Protein AF-A0A0F9C627-F1 (afdb_monomer)

Solvent-accessible surface area (backbone atoms only — not comparable to full-atom values): 7619 Å² total; per-residue (Å²): 131,85,82,84,69,52,73,69,55,51,51,52,49,51,52,51,50,52,53,50,51,53,54,51,52,51,51,51,54,53,49,51,55,50,50,58,50,50,52,50,54,51,25,64,74,69,69,52,74,71,73,76,76,75,86,69,92,70,78,89,83,79,88,72,86,67,79,75,75,77,73,69,85,50,94,61,56,69,68,58,47,49,51,64,72,43,63,92,55,85,85,73,52,67,75,56,50,52,54,52,40,43,71,73,65,49,64,79,90,57,94,61,50,70,72,73,72,108

Mean predicted aligned error: 18.26 Å

Sequence (118 aa):
MPRTRTISQLQKELAARQAQVRKLQSRRASLAKRLDALERQIAVVTGTGRAVKATKKKKAGRRTTAKKVKRAKNKQSLANVLAQVLKGKKGVKIPEAVKLVLGAGYTSTSKQFQAIVN

Radius of gyration: 28.75 Å; Cα contacts (8 Å, |Δi|>4): 38; chains: 1; bounding box: 45×31×88 Å

pLDDT: mean 78.19, std 15.73, range [41.28, 98.0]

Structure (mmCIF, N/CA/C/O backbone):
data_AF-A0A0F9C627-F1
#
_entry.id   AF-A0A0F9C627-F1
#
loop_
_atom_site.group_PDB
_atom_site.id
_atom_site.type_symbol
_atom_site.label_atom_id
_atom_site.label_alt_id
_atom_site.label_comp_id
_atom_site.label_asym_id
_atom_site.label_entity_id
_atom_site.label_seq_id
_atom_site.pdbx_PDB_ins_code
_atom_site.Cartn_x
_atom_site.Cartn_y
_atom_site.Cartn_z
_atom_site.occupancy
_atom_site.B_iso_or_equiv
_atom_site.auth_seq_id
_atom_site.auth_comp_id
_atom_site.auth_asym_id
_atom_site.auth_atom_id
_atom_site.pdbx_PDB_model_num
ATOM 1 N N . MET A 1 1 ? -8.654 -11.941 47.290 1.00 41.28 1 MET A N 1
ATOM 2 C CA . MET A 1 1 ? -10.025 -11.386 47.280 1.00 41.28 1 MET A CA 1
ATOM 3 C C . MET A 1 1 ? -10.305 -10.763 45.917 1.00 41.28 1 MET A C 1
ATOM 5 O O . MET A 1 1 ? -9.586 -9.833 45.552 1.00 41.28 1 MET A O 1
ATOM 9 N N . PRO A 1 2 ? -11.259 -11.279 45.121 1.00 59.31 2 PRO A N 1
ATOM 10 C CA . PRO A 1 2 ? -11.632 -10.647 43.859 1.00 59.31 2 PRO A CA 1
ATOM 11 C C . PRO A 1 2 ? -12.219 -9.259 44.148 1.00 59.31 2 PRO A C 1
ATOM 13 O O . PRO A 1 2 ? -13.087 -9.108 45.001 1.00 59.31 2 PRO A O 1
ATOM 16 N N . ARG A 1 3 ? -11.712 -8.223 43.469 1.00 68.19 3 ARG A N 1
ATOM 17 C CA . ARG A 1 3 ? -12.242 -6.858 43.591 1.00 68.19 3 ARG A CA 1
ATOM 18 C C . ARG A 1 3 ? -13.597 -6.806 42.884 1.00 68.19 3 ARG A C 1
ATOM 20 O O . ARG A 1 3 ? -13.640 -6.673 41.663 1.00 68.19 3 ARG A O 1
ATOM 27 N N . THR A 1 4 ? -14.689 -6.914 43.632 1.00 71.56 4 THR A N 1
ATOM 28 C CA . THR A 1 4 ? -16.046 -6.652 43.139 1.00 71.56 4 THR A CA 1
ATOM 29 C C . THR A 1 4 ? -16.165 -5.175 42.782 1.00 71.56 4 THR A C 1
ATOM 31 O O . THR A 1 4 ? -16.322 -4.314 43.644 1.00 71.56 4 THR A O 1
ATOM 34 N N . ARG A 1 5 ? -16.010 -4.872 41.491 1.00 77.81 5 ARG A N 1
ATOM 35 C CA . ARG A 1 5 ? -16.212 -3.530 40.943 1.00 77.81 5 ARG A CA 1
ATOM 36 C C . ARG A 1 5 ? -17.704 -3.263 40.828 1.00 77.81 5 ARG A C 1
ATOM 38 O O . ARG A 1 5 ? -18.456 -4.129 40.386 1.00 77.81 5 ARG A O 1
ATOM 45 N N . THR A 1 6 ? -18.129 -2.060 41.192 1.00 87.94 6 THR A N 1
ATOM 46 C CA . THR A 1 6 ? -19.519 -1.645 40.980 1.00 87.94 6 THR A CA 1
ATOM 47 C C . THR A 1 6 ? -19.806 -1.503 39.482 1.00 87.94 6 THR A C 1
ATOM 49 O O . THR A 1 6 ? -18.899 -1.273 38.677 1.00 87.94 6 THR A O 1
ATOM 52 N N . ILE A 1 7 ? -21.079 -1.593 39.088 1.00 87.25 7 ILE A N 1
ATOM 53 C CA . ILE A 1 7 ? -21.504 -1.443 37.684 1.00 87.25 7 ILE A CA 1
ATOM 54 C C . ILE A 1 7 ? -20.990 -0.118 37.090 1.00 87.25 7 ILE A C 1
ATOM 56 O O . ILE A 1 7 ? -20.483 -0.091 35.969 1.00 87.25 7 ILE A O 1
ATOM 60 N N . SER A 1 8 ? -21.022 0.970 37.865 1.00 86.69 8 SER A N 1
ATOM 61 C CA . SER A 1 8 ? -20.518 2.281 37.439 1.00 86.69 8 SER A CA 1
ATOM 62 C C . SER A 1 8 ? -18.997 2.309 37.233 1.00 86.69 8 SER A C 1
ATOM 64 O O . SER A 1 8 ? -18.506 2.973 36.318 1.00 86.69 8 SER A O 1
ATOM 66 N N . GLN A 1 9 ? -18.229 1.564 38.035 1.00 89.19 9 GLN A N 1
ATOM 67 C CA . GLN A 1 9 ? -16.782 1.416 37.848 1.00 89.19 9 GLN A CA 1
ATOM 68 C C . GLN A 1 9 ? -16.458 0.601 36.590 1.00 89.19 9 GLN A C 1
ATOM 70 O O . GLN A 1 9 ? -15.564 0.985 35.835 1.00 89.19 9 GLN A O 1
ATOM 75 N N . LEU A 1 10 ? -17.213 -0.470 36.323 1.00 91.75 10 LEU A N 1
ATOM 76 C CA . LEU A 1 10 ? -17.064 -1.271 35.104 1.00 91.75 10 LEU A CA 1
ATOM 77 C C . LEU A 1 10 ? -17.381 -0.456 33.845 1.00 91.75 10 LEU A C 1
ATOM 79 O O . LEU A 1 10 ? -16.638 -0.522 32.868 1.00 91.75 10 LEU A O 1
ATOM 83 N N . GLN A 1 11 ? -18.431 0.369 33.877 1.00 92.81 11 GLN A N 1
ATOM 84 C CA . GLN A 1 11 ? -18.771 1.269 32.770 1.00 92.81 11 GLN A CA 1
ATOM 85 C C . GLN A 1 11 ? -17.663 2.294 32.495 1.00 92.81 11 GLN A C 1
ATOM 87 O O . GLN A 1 11 ? -17.282 2.495 31.339 1.00 92.81 11 GLN A O 1
ATOM 92 N N . LYS A 1 12 ? -17.094 2.907 33.544 1.00 93.69 12 LYS A N 1
ATOM 93 C CA . LYS A 1 12 ? -15.965 3.845 33.407 1.00 93.69 12 LYS A CA 1
ATOM 94 C C . LYS A 1 12 ? -14.731 3.175 32.807 1.00 93.69 12 LYS A C 1
ATOM 96 O O . LYS A 1 12 ? -14.094 3.735 31.916 1.00 93.69 12 LYS A O 1
ATOM 101 N N . GLU A 1 13 ? -14.399 1.972 33.259 1.00 93.44 13 GLU A N 1
ATOM 102 C CA . GLU A 1 13 ? -13.258 1.226 32.729 1.00 93.44 13 GLU A CA 1
ATOM 103 C C . GLU A 1 13 ? -13.476 0.795 31.276 1.00 93.44 13 GLU A C 1
ATOM 105 O O . GLU A 1 13 ? -12.559 0.887 30.458 1.00 93.44 13 GLU A O 1
ATOM 110 N N . LEU A 1 14 ? -14.692 0.375 30.927 1.00 95.38 14 LEU A N 1
ATOM 111 C CA . LEU A 1 14 ? -15.055 0.034 29.557 1.00 95.38 14 LEU A CA 1
ATOM 112 C C . LEU A 1 14 ? -14.918 1.251 28.634 1.00 95.38 14 LEU A C 1
ATOM 114 O O . LEU A 1 14 ? -14.297 1.143 27.575 1.00 95.38 14 LEU A O 1
ATOM 118 N N . ALA A 1 15 ? -15.393 2.423 29.062 1.00 95.94 15 ALA A N 1
ATOM 119 C CA . ALA A 1 15 ? -15.210 3.673 28.327 1.00 95.94 15 ALA A CA 1
ATOM 120 C C . ALA A 1 15 ? -13.720 4.031 28.152 1.00 95.94 15 ALA A C 1
ATOM 122 O O . ALA A 1 15 ? -13.288 4.381 27.049 1.00 95.94 15 ALA A O 1
ATOM 123 N N . ALA A 1 16 ? -12.908 3.876 29.203 1.00 95.62 16 ALA A N 1
ATOM 124 C CA . ALA A 1 16 ? -11.466 4.118 29.145 1.00 95.62 16 ALA A CA 1
ATOM 125 C C . ALA A 1 16 ? -10.759 3.174 28.155 1.00 95.62 16 ALA A C 1
ATOM 127 O O . ALA A 1 16 ? -9.975 3.623 27.313 1.00 95.62 16 ALA A O 1
ATOM 128 N N . ARG A 1 17 ? -11.083 1.873 28.188 1.00 96.44 17 ARG A N 1
ATOM 129 C CA . ARG A 1 17 ? -10.535 0.880 27.248 1.00 96.44 17 ARG A CA 1
ATOM 130 C C . ARG A 1 17 ? -10.949 1.177 25.811 1.00 96.44 17 ARG A C 1
ATOM 132 O O . ARG A 1 17 ? -10.109 1.130 24.915 1.00 96.44 17 ARG A O 1
ATOM 139 N N . GLN A 1 18 ? -12.207 1.544 25.576 1.00 96.88 18 GLN A N 1
ATOM 140 C CA . GLN A 1 18 ? -12.677 1.940 24.246 1.00 96.88 18 GLN A CA 1
ATOM 141 C C . GLN A 1 18 ? -11.928 3.170 23.716 1.00 96.88 18 GLN A C 1
ATOM 143 O O . GLN A 1 18 ? -11.515 3.186 22.553 1.00 96.88 18 GLN A O 1
ATOM 148 N N . ALA A 1 19 ? -11.693 4.181 24.558 1.00 97.31 19 ALA A N 1
ATOM 149 C CA . ALA A 1 19 ? -10.904 5.353 24.185 1.00 97.31 19 ALA A CA 1
ATOM 150 C C . ALA A 1 19 ? -9.452 4.978 23.835 1.00 97.31 19 ALA A C 1
ATOM 152 O O . ALA A 1 19 ? -8.913 5.435 22.821 1.00 97.31 19 ALA A O 1
ATOM 153 N N . GLN A 1 20 ? -8.834 4.089 24.618 1.00 97.50 20 GLN A N 1
ATOM 154 C CA . GLN A 1 20 ? -7.487 3.586 24.352 1.00 97.50 20 GLN A CA 1
ATOM 155 C C . GLN A 1 20 ? -7.412 2.813 23.029 1.00 97.50 20 GLN A C 1
ATOM 157 O O . GLN A 1 20 ? -6.499 3.048 22.235 1.00 97.50 20 GLN A O 1
ATOM 162 N N . VAL A 1 21 ? -8.395 1.956 22.741 1.00 97.88 21 VAL A N 1
ATOM 163 C CA . VAL A 1 21 ? -8.488 1.235 21.463 1.00 97.88 21 VAL A CA 1
ATOM 164 C C . VAL A 1 21 ? -8.583 2.215 20.295 1.00 97.88 21 VAL A C 1
ATOM 166 O O . VAL A 1 21 ? -7.826 2.085 19.334 1.00 97.88 21 VAL A O 1
ATOM 169 N N . ARG A 1 22 ? -9.433 3.246 20.387 1.00 97.69 22 ARG A N 1
ATOM 170 C CA . ARG A 1 22 ? -9.545 4.283 19.344 1.00 97.69 22 ARG A CA 1
ATOM 171 C C . ARG A 1 22 ? -8.215 5.009 19.113 1.00 97.69 22 ARG A C 1
ATOM 173 O O . ARG A 1 22 ? -7.821 5.222 17.965 1.00 97.69 22 ARG A O 1
ATOM 180 N N . LYS A 1 23 ? -7.484 5.339 20.184 1.00 98.00 23 LYS A N 1
ATOM 181 C CA . LYS A 1 23 ? -6.147 5.959 20.107 1.00 98.00 23 LYS A CA 1
ATOM 182 C C . LYS A 1 23 ? -5.118 5.038 19.441 1.00 98.00 23 LYS A C 1
ATOM 184 O O . LYS A 1 23 ? -4.306 5.491 18.636 1.00 98.00 23 LYS A O 1
ATOM 189 N N . LEU A 1 24 ? -5.144 3.742 19.743 1.00 98.00 24 LEU A N 1
ATOM 190 C CA . LEU A 1 24 ? -4.255 2.769 19.104 1.00 98.00 24 LEU A CA 1
ATOM 191 C C . LEU A 1 24 ? -4.603 2.568 17.625 1.00 98.00 24 LEU A C 1
ATOM 193 O O . LEU A 1 24 ? -3.705 2.520 16.788 1.00 98.00 24 LEU A O 1
ATOM 197 N N . GLN A 1 25 ? -5.890 2.527 17.278 1.00 97.88 25 GLN A N 1
ATOM 198 C CA . GLN A 1 25 ? -6.351 2.437 15.891 1.00 97.88 25 GLN A CA 1
ATOM 199 C C . GLN A 1 25 ? -5.922 3.655 15.063 1.00 97.88 25 GLN A C 1
ATOM 201 O O . GLN A 1 25 ? -5.455 3.489 13.933 1.00 97.88 25 GLN A O 1
ATOM 206 N N . SER A 1 26 ? -6.015 4.869 15.616 1.00 97.31 26 SER A N 1
ATOM 207 C CA . SER A 1 26 ? -5.561 6.080 14.922 1.00 97.31 26 SER A CA 1
ATOM 208 C C . SER A 1 26 ? -4.043 6.084 14.716 1.00 97.31 26 SER A C 1
ATOM 210 O O . SER A 1 26 ? -3.574 6.401 13.619 1.00 97.31 26 SER A O 1
ATOM 212 N N . ARG A 1 27 ? -3.270 5.638 15.717 1.00 97.56 27 ARG A N 1
ATOM 213 C CA . ARG A 1 27 ? -1.812 5.470 15.605 1.00 97.56 27 ARG A CA 1
ATOM 214 C C . ARG A 1 27 ? -1.429 4.391 14.591 1.00 97.56 27 ARG A C 1
ATOM 216 O O . ARG A 1 27 ? -0.529 4.605 13.787 1.00 97.56 27 ARG A O 1
ATOM 223 N N . ARG A 1 28 ? -2.142 3.263 14.560 1.00 97.94 28 ARG A N 1
ATOM 224 C CA . ARG A 1 28 ? -1.963 2.228 13.530 1.00 97.94 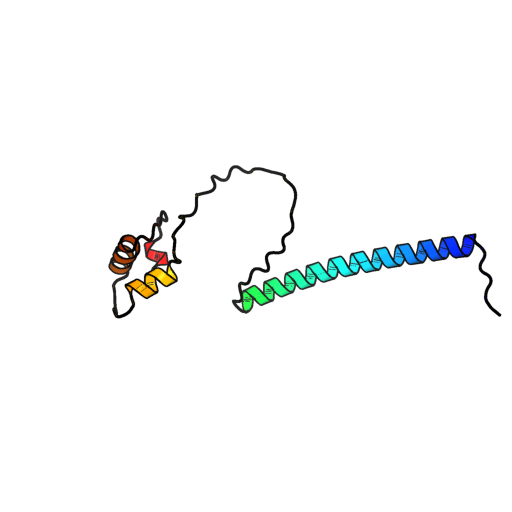28 ARG A CA 1
ATOM 225 C C . ARG A 1 28 ? -2.196 2.804 12.133 1.00 97.94 28 ARG A C 1
ATOM 227 O O . ARG A 1 28 ? -1.396 2.570 11.233 1.00 97.94 28 ARG A O 1
ATOM 234 N N . ALA A 1 29 ? -3.262 3.583 11.950 1.00 97.00 29 ALA A N 1
ATOM 235 C CA . ALA A 1 29 ? -3.583 4.188 10.661 1.00 97.00 29 ALA A CA 1
ATOM 236 C C . ALA A 1 29 ? -2.547 5.233 10.212 1.00 97.00 29 ALA A C 1
ATOM 238 O O . ALA A 1 29 ? -2.271 5.340 9.016 1.00 97.00 29 ALA A O 1
ATOM 239 N N . SER A 1 30 ? -1.971 6.010 11.135 1.00 96.94 30 SER A N 1
ATOM 240 C CA . SER A 1 30 ? -0.913 6.969 10.798 1.00 96.94 30 SER A CA 1
ATOM 241 C C . SER A 1 30 ? 0.401 6.272 10.443 1.00 96.94 30 SER A C 1
ATOM 243 O O . SER A 1 30 ? 1.034 6.660 9.463 1.00 96.94 30 SER A O 1
ATOM 245 N N . LEU A 1 31 ? 0.773 5.212 11.166 1.00 97.88 31 LEU A N 1
ATOM 246 C CA . LEU A 1 31 ? 1.949 4.396 10.856 1.00 97.88 31 LEU A CA 1
ATOM 247 C C . LEU A 1 31 ? 1.821 3.692 9.503 1.00 97.88 31 LEU A C 1
ATOM 249 O O . LEU A 1 31 ? 2.753 3.760 8.712 1.00 97.88 31 LEU A O 1
ATOM 253 N N . ALA A 1 32 ? 0.658 3.116 9.187 1.00 96.38 32 ALA A N 1
ATOM 254 C CA . ALA A 1 32 ? 0.414 2.501 7.881 1.00 96.38 32 ALA A CA 1
ATOM 255 C C . ALA A 1 32 ? 0.634 3.494 6.725 1.00 96.38 32 ALA A C 1
ATOM 257 O O . ALA A 1 32 ? 1.301 3.175 5.752 1.00 96.38 32 ALA A O 1
ATOM 258 N N . LYS A 1 33 ? 0.168 4.745 6.860 1.00 96.19 33 LYS A N 1
ATOM 259 C CA . LYS A 1 33 ? 0.424 5.789 5.849 1.00 96.19 33 LYS A CA 1
ATOM 260 C C . LYS A 1 33 ? 1.909 6.129 5.701 1.00 96.19 33 LYS A C 1
ATOM 262 O O . LYS A 1 33 ? 2.333 6.496 4.610 1.00 96.19 33 LYS A O 1
ATOM 267 N N . ARG A 1 34 ? 2.673 6.083 6.796 1.00 96.25 34 ARG A N 1
ATOM 268 C CA . ARG A 1 34 ? 4.122 6.332 6.771 1.00 96.25 34 ARG A CA 1
ATOM 269 C C . ARG A 1 34 ? 4.858 5.178 6.096 1.00 96.25 34 ARG A C 1
ATOM 271 O O . ARG A 1 34 ? 5.719 5.447 5.269 1.00 96.25 34 ARG A O 1
ATOM 278 N N . LEU A 1 35 ? 4.472 3.935 6.385 1.00 95.75 35 LEU A N 1
ATOM 279 C CA . LEU A 1 35 ? 4.986 2.753 5.690 1.00 95.75 35 LEU A CA 1
ATOM 280 C C . LEU A 1 35 ? 4.693 2.828 4.191 1.00 95.75 35 LEU A C 1
ATOM 282 O O . LEU A 1 35 ? 5.631 2.773 3.408 1.00 95.75 35 LEU A O 1
ATOM 286 N N . ASP A 1 36 ? 3.448 3.115 3.797 1.00 93.19 36 ASP A N 1
ATOM 287 C CA . ASP A 1 36 ? 3.080 3.301 2.384 1.00 93.19 36 ASP A CA 1
ATOM 288 C C . ASP A 1 36 ? 3.947 4.374 1.689 1.00 93.19 36 ASP A C 1
ATOM 290 O O . ASP A 1 36 ? 4.227 4.290 0.493 1.00 93.19 36 ASP A O 1
ATOM 294 N N . ALA A 1 37 ? 4.326 5.438 2.406 1.00 94.38 37 ALA A 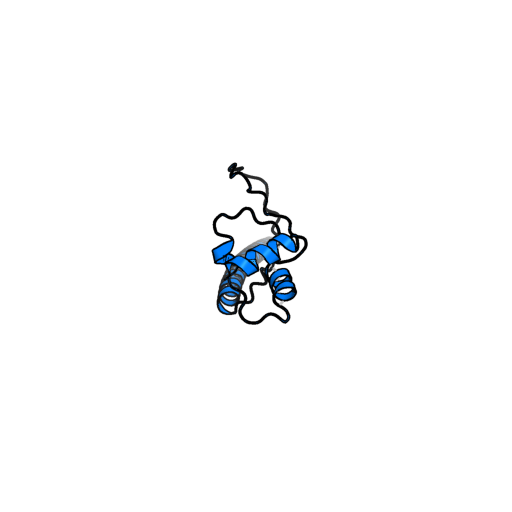N 1
ATOM 295 C CA . ALA A 1 37 ? 5.169 6.501 1.864 1.00 94.38 37 ALA A CA 1
ATOM 296 C C . ALA A 1 37 ? 6.625 6.045 1.686 1.00 94.38 37 ALA A C 1
ATOM 298 O O . ALA A 1 37 ? 7.213 6.311 0.638 1.00 94.38 37 ALA A O 1
ATOM 299 N N . LEU A 1 38 ? 7.178 5.333 2.671 1.00 94.75 38 LEU A N 1
ATOM 300 C CA . LEU A 1 38 ? 8.519 4.751 2.595 1.00 94.75 38 LEU A CA 1
ATOM 301 C C . LEU A 1 38 ? 8.604 3.695 1.490 1.00 94.75 38 LEU A C 1
ATOM 303 O O . LEU A 1 38 ? 9.530 3.727 0.690 1.00 94.75 38 LEU A O 1
ATOM 307 N N . GLU A 1 39 ? 7.603 2.824 1.367 1.00 93.19 39 GLU A N 1
ATOM 308 C CA . GLU A 1 39 ? 7.528 1.830 0.291 1.00 93.19 39 GLU A CA 1
ATOM 309 C C . GLU A 1 39 ? 7.558 2.485 -1.095 1.00 93.19 39 GLU A C 1
ATOM 311 O O . GLU A 1 39 ? 8.229 1.994 -1.999 1.00 93.19 39 GLU A O 1
ATOM 316 N N . ARG A 1 40 ? 6.899 3.639 -1.271 1.00 89.19 40 ARG A N 1
ATOM 317 C CA . ARG A 1 40 ? 6.977 4.403 -2.529 1.00 89.19 40 ARG A CA 1
ATOM 318 C C . ARG A 1 40 ? 8.367 4.969 -2.780 1.00 89.19 40 ARG A C 1
ATOM 320 O O . ARG A 1 40 ? 8.808 4.953 -3.922 1.00 89.19 40 ARG A O 1
ATOM 327 N N . GLN A 1 41 ? 9.041 5.476 -1.750 1.00 91.38 41 GLN A N 1
ATOM 328 C CA . GLN A 1 41 ? 10.416 5.962 -1.883 1.00 91.38 41 GLN A CA 1
ATOM 329 C C . GLN A 1 41 ? 11.359 4.818 -2.270 1.00 91.38 41 GLN A C 1
ATOM 331 O O . GLN A 1 41 ? 12.132 4.960 -3.214 1.00 91.38 41 GLN A O 1
ATOM 336 N N . ILE A 1 42 ? 11.222 3.657 -1.624 1.00 87.38 42 ILE A N 1
ATOM 337 C CA . ILE A 1 42 ? 11.976 2.445 -1.962 1.00 87.38 42 ILE A CA 1
ATOM 338 C C . ILE A 1 42 ? 11.690 2.023 -3.408 1.00 87.38 42 ILE A C 1
ATOM 340 O O . ILE A 1 42 ? 12.623 1.743 -4.156 1.00 87.38 42 ILE A O 1
ATOM 344 N N . ALA A 1 43 ? 10.428 2.028 -3.842 1.00 86.62 43 ALA A N 1
ATOM 345 C CA . ALA A 1 43 ? 10.055 1.673 -5.211 1.00 86.62 43 ALA A CA 1
ATOM 346 C C . ALA A 1 43 ? 10.658 2.624 -6.262 1.00 86.62 43 ALA A C 1
ATOM 348 O O . ALA A 1 43 ? 11.060 2.176 -7.335 1.00 86.62 43 ALA A O 1
ATOM 349 N N . VAL A 1 44 ? 10.750 3.925 -5.955 1.00 88.44 44 VAL A N 1
ATOM 350 C CA . VAL A 1 44 ? 11.406 4.919 -6.822 1.00 88.44 44 VAL A CA 1
ATOM 351 C C . VAL A 1 44 ? 12.900 4.626 -6.949 1.00 88.44 44 VAL A C 1
ATOM 353 O O . VAL A 1 44 ? 13.413 4.607 -8.063 1.00 88.44 44 VAL A O 1
ATOM 356 N N . VAL A 1 45 ? 13.586 4.359 -5.834 1.00 88.50 45 VAL A N 1
ATOM 357 C CA . VAL A 1 45 ? 15.039 4.113 -5.826 1.00 88.50 45 VAL A CA 1
ATOM 358 C C . VAL A 1 45 ? 15.394 2.772 -6.467 1.00 88.50 45 VAL A C 1
ATOM 360 O O . VAL A 1 45 ? 16.354 2.675 -7.219 1.00 88.50 45 VAL A O 1
ATOM 363 N N . THR A 1 46 ? 14.606 1.731 -6.208 1.00 86.31 46 THR A N 1
ATOM 364 C CA . THR A 1 46 ? 14.882 0.373 -6.709 1.00 86.31 46 THR A CA 1
ATOM 365 C C . THR A 1 46 ? 14.441 0.158 -8.158 1.00 86.31 46 THR A C 1
ATOM 367 O O . THR A 1 46 ? 14.623 -0.933 -8.691 1.00 86.31 46 THR A O 1
ATOM 370 N N . GLY A 1 47 ? 13.804 1.147 -8.799 1.00 75.81 47 GLY A N 1
ATOM 371 C CA . GLY A 1 47 ? 13.244 1.000 -10.148 1.00 75.81 47 GLY A CA 1
ATOM 372 C C . GLY A 1 47 ? 12.113 -0.034 -10.237 1.00 75.81 47 GLY A C 1
ATOM 373 O O . GLY A 1 47 ? 11.575 -0.284 -11.318 1.00 75.81 47 GLY A O 1
ATOM 374 N N . THR A 1 48 ? 11.697 -0.616 -9.106 1.00 65.12 4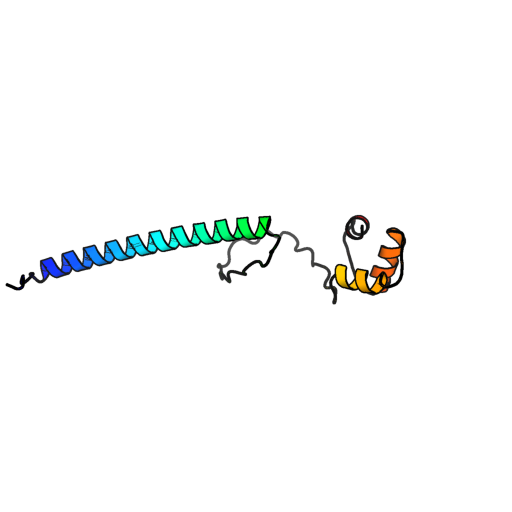8 THR A N 1
ATOM 375 C CA . THR A 1 48 ? 10.580 -1.555 -9.012 1.00 65.12 48 THR A CA 1
ATOM 376 C C . THR A 1 48 ? 9.279 -0.762 -8.978 1.00 65.12 48 THR A C 1
ATOM 378 O O . THR A 1 48 ? 8.541 -0.716 -8.000 1.00 65.12 48 THR A O 1
ATOM 381 N N . GLY A 1 49 ? 8.961 -0.124 -10.103 1.00 55.69 49 GLY A N 1
ATOM 382 C CA . GLY A 1 49 ? 7.707 0.586 -10.348 1.00 55.69 49 GLY A CA 1
ATOM 383 C C . GLY A 1 49 ? 6.479 -0.332 -10.388 1.00 55.69 49 GLY A C 1
ATOM 384 O O . GLY A 1 49 ? 5.560 -0.104 -11.176 1.00 55.69 49 GLY A O 1
ATOM 385 N N . ARG A 1 50 ? 6.416 -1.373 -9.549 1.00 51.53 50 ARG A N 1
ATOM 386 C CA . ARG A 1 50 ? 5.177 -2.080 -9.251 1.00 51.53 50 ARG A CA 1
ATOM 387 C C . ARG A 1 50 ? 4.374 -1.156 -8.349 1.00 51.53 50 ARG A C 1
ATOM 389 O O . ARG A 1 50 ? 4.363 -1.270 -7.131 1.00 51.53 50 ARG A O 1
ATOM 396 N N . ALA A 1 51 ? 3.713 -0.196 -8.991 1.00 52.88 51 ALA A N 1
ATOM 397 C CA . ALA A 1 51 ? 2.622 0.554 -8.410 1.00 52.88 51 ALA A CA 1
ATOM 398 C C . ALA A 1 51 ? 1.623 -0.464 -7.854 1.00 52.88 51 ALA A C 1
ATOM 400 O O . ALA A 1 51 ? 0.788 -1.001 -8.589 1.00 52.88 51 ALA A O 1
ATOM 401 N N . VAL A 1 52 ? 1.737 -0.759 -6.559 1.00 52.09 52 VAL A N 1
ATOM 402 C CA . VAL A 1 52 ? 0.710 -1.458 -5.806 1.00 52.09 52 VAL A CA 1
ATOM 403 C C . VAL A 1 52 ? -0.493 -0.537 -5.901 1.00 52.09 52 VAL A C 1
ATOM 405 O O . VAL A 1 52 ? -0.582 0.497 -5.235 1.00 52.09 52 VAL A O 1
ATOM 408 N N . LYS A 1 53 ? -1.375 -0.850 -6.855 1.00 49.31 53 LYS A N 1
ATOM 409 C CA . LYS A 1 53 ? -2.677 -0.223 -7.013 1.00 49.31 53 LYS A CA 1
ATOM 410 C C . LYS A 1 53 ? -3.428 -0.481 -5.718 1.00 49.31 53 LYS A C 1
ATOM 412 O O . LYS A 1 53 ? -4.161 -1.454 -5.594 1.00 49.31 53 LYS A O 1
ATOM 417 N N . ALA A 1 54 ? -3.266 0.424 -4.763 1.00 50.78 54 ALA A N 1
ATOM 418 C CA . ALA A 1 54 ? -4.208 0.584 -3.686 1.00 50.78 54 ALA A CA 1
ATOM 419 C C . ALA A 1 54 ? -5.520 1.022 -4.342 1.00 50.78 54 ALA A C 1
ATOM 421 O O . ALA A 1 54 ? -5.718 2.188 -4.692 1.00 50.78 54 ALA A O 1
ATOM 422 N N . THR A 1 55 ? -6.401 0.051 -4.556 1.00 51.22 55 THR A N 1
ATOM 423 C CA . THR A 1 55 ? -7.810 0.216 -4.895 1.00 51.22 55 THR A CA 1
ATOM 424 C C . THR A 1 55 ? -8.505 0.985 -3.776 1.00 51.22 55 THR A C 1
ATOM 426 O O . THR A 1 55 ? -9.253 0.437 -2.974 1.00 51.22 55 THR A O 1
ATOM 429 N N . LYS A 1 56 ? -8.267 2.294 -3.700 1.00 50.16 56 LYS A N 1
ATOM 430 C CA . LYS A 1 56 ? -9.116 3.219 -2.957 1.00 50.16 56 LYS A CA 1
ATOM 431 C C . LYS A 1 56 ? -10.094 3.828 -3.941 1.00 50.16 56 LYS A C 1
ATOM 433 O O . LYS A 1 56 ? -9.824 4.843 -4.575 1.00 50.16 56 LYS A O 1
ATOM 438 N N . LYS A 1 57 ? -11.252 3.173 -4.021 1.00 54.56 57 LYS A N 1
ATOM 439 C CA . LYS A 1 57 ? -12.535 3.747 -4.430 1.00 54.56 57 LYS A CA 1
ATOM 440 C C . LYS A 1 57 ? -12.706 5.060 -3.645 1.00 54.56 57 LYS A C 1
ATOM 442 O O . LYS A 1 57 ? -13.122 5.051 -2.490 1.00 54.56 57 LYS A O 1
ATOM 447 N N . LYS A 1 58 ? -12.285 6.189 -4.220 1.00 50.69 58 LYS A N 1
ATOM 448 C CA . LYS A 1 58 ? -12.579 7.522 -3.691 1.00 50.69 58 LYS A CA 1
ATOM 449 C C . LYS A 1 58 ? -13.612 8.173 -4.591 1.00 50.69 58 LYS A C 1
ATOM 451 O O . LYS A 1 58 ? -13.481 8.201 -5.811 1.00 50.69 58 LYS A O 1
ATOM 456 N N . LYS A 1 59 ? -14.667 8.591 -3.903 1.00 48.25 59 LYS A N 1
ATOM 457 C CA . LYS A 1 59 ? -15.903 9.181 -4.382 1.00 48.25 59 LYS A CA 1
ATOM 458 C C . LYS A 1 59 ? -15.655 10.376 -5.303 1.00 48.25 59 LYS A C 1
ATOM 460 O O . LYS A 1 59 ? -14.641 11.062 -5.204 1.00 48.25 59 LYS A O 1
ATOM 465 N N . ALA A 1 60 ? -16.643 10.567 -6.168 1.00 54.91 60 ALA A N 1
ATOM 466 C CA . ALA A 1 60 ? -16.846 11.683 -7.070 1.00 54.91 60 ALA A CA 1
ATOM 467 C C . ALA A 1 60 ? -16.501 13.048 -6.454 1.00 54.91 60 ALA A C 1
ATOM 469 O O . ALA A 1 60 ? -16.804 13.312 -5.293 1.00 54.91 60 ALA A O 1
ATOM 470 N N . GLY A 1 61 ? -15.926 13.926 -7.275 1.00 51.47 61 GLY A N 1
ATOM 471 C CA . GLY A 1 61 ? -15.780 15.337 -6.945 1.00 51.47 61 GLY A CA 1
ATOM 472 C C . GLY A 1 61 ? -14.704 16.024 -7.773 1.00 51.47 61 GLY A C 1
ATOM 473 O O . GLY A 1 61 ? -13.523 15.786 -7.558 1.00 51.47 61 GLY A O 1
ATOM 474 N N . ARG A 1 62 ? -15.144 16.928 -8.656 1.00 45.47 62 ARG A N 1
ATOM 475 C CA . ARG A 1 62 ? -14.360 17.899 -9.442 1.00 45.47 62 ARG A CA 1
ATOM 476 C C . ARG A 1 62 ? -13.778 17.393 -10.773 1.00 45.47 62 ARG A C 1
ATOM 478 O O . ARG A 1 62 ? -12.596 17.100 -10.921 1.00 45.47 62 ARG A O 1
ATOM 485 N N . ARG A 1 63 ? -14.658 17.385 -11.786 1.00 52.03 63 ARG A N 1
ATOM 486 C CA . ARG A 1 63 ? -14.301 17.549 -13.205 1.00 52.03 63 ARG A CA 1
ATOM 487 C C . ARG A 1 63 ? -13.520 18.859 -13.347 1.00 52.03 63 ARG A C 1
ATOM 489 O O . ARG A 1 63 ? -14.123 19.923 -13.376 1.00 52.03 63 ARG A O 1
ATOM 496 N N . THR A 1 64 ? -12.203 18.782 -13.481 1.00 49.59 64 THR A N 1
ATOM 497 C CA . THR A 1 64 ? -11.512 19.685 -14.399 1.00 49.59 64 THR A CA 1
ATOM 498 C C . THR A 1 64 ? -11.533 18.993 -15.752 1.00 49.59 64 THR A C 1
ATOM 500 O O . THR A 1 64 ? -11.083 17.857 -15.914 1.00 49.59 64 THR A O 1
ATOM 503 N N . THR A 1 65 ? -12.157 19.639 -16.727 1.00 54.06 65 THR A N 1
ATOM 504 C CA . THR A 1 65 ? -12.182 19.240 -18.134 1.00 54.06 65 THR A CA 1
ATOM 505 C C . THR A 1 65 ? -10.800 19.444 -18.755 1.00 54.06 65 THR A C 1
ATOM 507 O O . THR A 1 65 ? -10.637 20.149 -19.742 1.00 54.06 65 THR A O 1
ATOM 510 N N . ALA A 1 66 ? -9.775 18.794 -18.201 1.00 52.25 66 ALA A N 1
ATOM 511 C CA . ALA A 1 66 ? -8.576 18.523 -18.968 1.00 52.25 66 ALA A CA 1
ATOM 512 C C . ALA A 1 66 ? -9.007 17.546 -20.059 1.00 52.25 66 ALA A C 1
ATOM 514 O O . ALA A 1 66 ? -9.389 16.408 -19.766 1.00 52.25 66 ALA A O 1
ATOM 515 N N . LYS A 1 67 ? -9.034 18.028 -21.305 1.00 54.06 67 LYS A N 1
ATOM 516 C CA . LYS A 1 67 ? -9.271 17.242 -22.517 1.00 54.06 67 LYS A CA 1
ATOM 517 C C . LYS A 1 67 ? -8.383 15.998 -22.402 1.00 54.06 67 LYS A C 1
ATOM 519 O O . LYS A 1 67 ? -7.172 16.088 -22.585 1.00 54.06 67 LYS A O 1
ATOM 524 N N . LYS A 1 68 ? -8.953 14.860 -21.979 1.00 53.94 68 LYS A N 1
ATOM 525 C CA . LYS A 1 68 ? -8.217 13.599 -21.842 1.00 53.94 68 LYS A CA 1
ATOM 526 C C . LYS A 1 68 ? -7.746 13.261 -23.243 1.00 53.94 68 LYS A C 1
ATOM 528 O O . LYS A 1 68 ? -8.530 12.756 -24.044 1.00 53.94 68 LYS A O 1
ATOM 533 N N . VAL A 1 69 ? -6.492 13.584 -23.545 1.00 60.12 69 VAL A N 1
ATOM 534 C CA . VAL A 1 69 ? -5.840 13.155 -24.775 1.00 60.12 69 VAL A CA 1
ATOM 535 C C . VAL A 1 69 ? -5.945 11.638 -24.762 1.00 60.12 69 VAL A C 1
ATOM 537 O O . VAL A 1 69 ? -5.393 10.974 -23.877 1.00 60.12 69 VAL A O 1
ATOM 540 N N . LYS A 1 70 ? -6.779 11.096 -25.656 1.00 59.72 70 LYS A N 1
ATOM 541 C CA . LYS A 1 70 ? -6.964 9.655 -25.793 1.00 59.72 70 LYS A CA 1
ATOM 542 C C . LYS A 1 70 ? -5.586 9.094 -26.126 1.00 59.72 70 LYS A C 1
ATOM 544 O O . LYS A 1 70 ? -5.044 9.387 -27.185 1.00 59.72 70 LYS A O 1
ATOM 549 N N . ARG A 1 71 ? -4.991 8.358 -25.186 1.00 61.66 71 ARG A N 1
ATOM 550 C CA . ARG A 1 71 ? -3.707 7.690 -2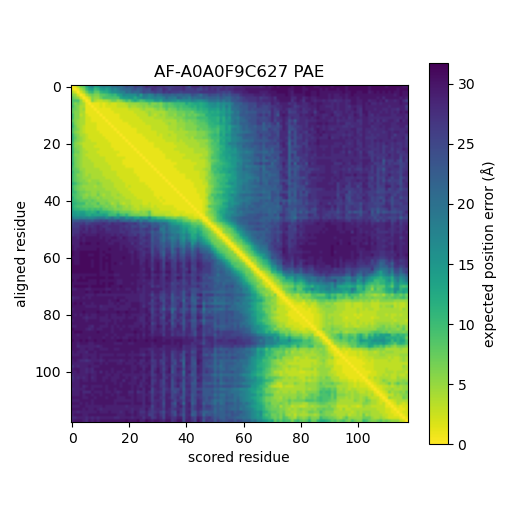5.414 1.00 61.66 71 ARG A CA 1
ATOM 551 C C . ARG A 1 71 ? -3.889 6.708 -26.573 1.00 61.66 71 ARG A C 1
ATOM 553 O O . ARG A 1 71 ? -4.897 5.996 -26.593 1.00 61.66 71 ARG A O 1
ATOM 560 N N . ALA A 1 72 ? -2.943 6.689 -27.511 1.00 66.69 72 ALA A N 1
ATOM 561 C CA . ALA A 1 72 ? -2.934 5.717 -28.599 1.00 66.69 72 ALA A CA 1
ATOM 562 C C . ALA A 1 72 ? -2.994 4.299 -28.007 1.00 66.69 72 ALA A C 1
ATOM 564 O O . ALA A 1 72 ? -2.220 3.956 -27.110 1.00 66.69 72 ALA A O 1
ATOM 565 N N . LYS A 1 73 ? -3.971 3.500 -28.448 1.00 69.75 73 LYS A N 1
ATOM 566 C CA . LYS A 1 73 ? -4.164 2.121 -27.987 1.00 69.75 73 LYS A CA 1
ATOM 567 C C . LYS A 1 73 ? -3.395 1.184 -28.912 1.00 69.75 73 LYS A C 1
ATOM 569 O O . LYS A 1 73 ? -3.984 0.561 -29.789 1.00 69.75 73 LYS A O 1
ATOM 574 N N . ASN A 1 74 ? -2.083 1.109 -28.732 1.00 80.12 74 ASN A N 1
ATOM 575 C CA . ASN A 1 74 ? -1.269 0.150 -29.473 1.00 80.12 74 ASN A CA 1
ATOM 576 C C . ASN A 1 74 ? -1.440 -1.247 -28.869 1.00 80.12 74 ASN A C 1
ATOM 578 O O . ASN A 1 74 ? -1.510 -1.399 -27.649 1.00 80.12 74 ASN A O 1
ATOM 582 N N . LYS A 1 75 ? -1.517 -2.268 -29.731 1.00 76.88 75 LYS A N 1
ATOM 583 C CA . LYS A 1 75 ? -1.647 -3.677 -29.317 1.00 76.88 75 LYS A CA 1
ATOM 584 C C . LYS A 1 75 ? -0.403 -4.181 -28.573 1.00 76.88 75 LYS A C 1
ATOM 586 O O . LYS A 1 75 ? -0.496 -5.121 -27.794 1.00 76.88 75 LYS A O 1
ATOM 591 N N . GLN A 1 76 ? 0.746 -3.552 -28.813 1.00 78.38 76 GLN A N 1
ATOM 592 C CA . GLN A 1 76 ? 2.042 -3.909 -28.242 1.00 78.38 76 GLN A CA 1
ATOM 593 C C . GLN A 1 76 ? 2.757 -2.663 -27.701 1.00 78.38 76 GLN A C 1
ATOM 595 O O . GLN A 1 76 ? 2.494 -1.538 -28.136 1.00 78.38 76 GLN A O 1
ATOM 600 N N . SER A 1 77 ? 3.651 -2.865 -26.730 1.00 83.25 77 SER A N 1
ATOM 601 C CA . SER A 1 77 ? 4.506 -1.801 -26.200 1.00 83.25 77 SER A CA 1
ATOM 602 C C . SER A 1 77 ? 5.543 -1.374 -27.243 1.00 83.25 77 SER A C 1
ATOM 604 O O . SER A 1 77 ? 5.972 -2.182 -28.066 1.00 83.25 77 SER A O 1
ATOM 606 N N . LEU A 1 78 ? 5.985 -0.114 -27.179 1.00 80.94 78 LEU A N 1
ATOM 607 C CA . LEU A 1 78 ? 7.035 0.401 -28.064 1.00 80.94 78 LEU A CA 1
ATOM 608 C C . LEU A 1 78 ? 8.308 -0.454 -27.994 1.00 80.94 78 LEU A C 1
ATOM 610 O O . LEU A 1 78 ? 8.878 -0.775 -29.028 1.00 80.94 78 LEU A O 1
ATOM 614 N N . ALA A 1 79 ? 8.703 -0.874 -26.789 1.00 81.44 79 ALA A N 1
ATOM 615 C CA . ALA A 1 79 ? 9.875 -1.719 -26.569 1.00 81.44 79 ALA A CA 1
ATOM 616 C C . ALA A 1 79 ? 9.774 -3.069 -27.298 1.00 81.44 79 ALA A C 1
ATOM 618 O O . ALA A 1 79 ? 10.746 -3.509 -27.901 1.00 81.44 79 ALA A O 1
ATOM 619 N N . ASN A 1 80 ? 8.593 -3.697 -27.304 1.00 81.94 80 ASN A N 1
ATOM 620 C CA . ASN A 1 80 ? 8.394 -4.976 -27.989 1.00 81.94 80 ASN A CA 1
ATOM 621 C C . ASN A 1 80 ? 8.433 -4.806 -29.512 1.00 81.94 80 ASN A C 1
ATOM 623 O O . ASN A 1 80 ? 9.042 -5.620 -30.201 1.00 81.94 80 ASN A O 1
ATOM 627 N N . VAL A 1 81 ? 7.825 -3.734 -30.031 1.00 82.62 81 VAL A N 1
ATOM 628 C CA . VAL A 1 81 ? 7.850 -3.433 -31.471 1.00 82.62 81 VAL A CA 1
ATOM 629 C C . VAL A 1 81 ? 9.269 -3.091 -31.925 1.00 82.62 81 VAL A C 1
ATOM 631 O O . VAL A 1 81 ? 9.718 -3.603 -32.945 1.00 82.62 81 VAL A O 1
ATOM 634 N N . LEU A 1 82 ? 10.012 -2.296 -31.149 1.00 80.88 82 LEU A N 1
ATOM 635 C CA . LEU A 1 82 ? 11.420 -2.001 -31.422 1.00 80.88 82 LEU A CA 1
ATOM 636 C C . LEU A 1 82 ? 12.274 -3.266 -31.385 1.00 80.88 82 LEU A C 1
ATOM 638 O O . LEU A 1 82 ? 13.055 -3.487 -32.303 1.00 80.88 82 LEU A O 1
ATOM 642 N N . ALA A 1 83 ? 12.085 -4.133 -30.388 1.00 82.00 83 ALA A N 1
ATOM 643 C CA . ALA A 1 83 ? 12.786 -5.408 -30.321 1.00 82.00 83 ALA A CA 1
ATOM 644 C C . ALA A 1 83 ? 12.490 -6.281 -31.548 1.00 82.00 83 ALA A C 1
ATOM 646 O O . ALA A 1 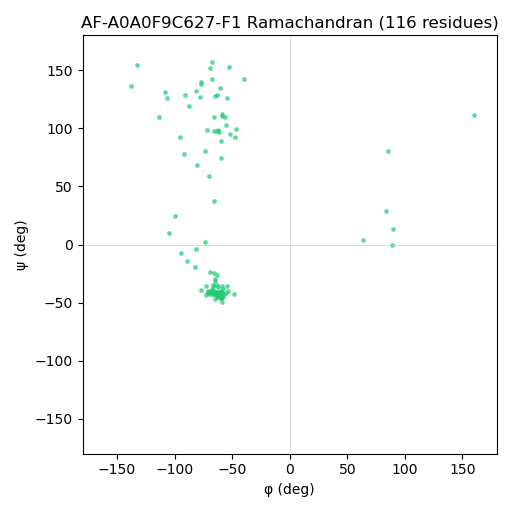83 ? 13.407 -6.887 -32.083 1.00 82.00 83 ALA A O 1
ATOM 647 N N . GLN A 1 84 ? 11.246 -6.316 -32.036 1.00 81.94 84 GLN A N 1
ATOM 648 C CA . GLN A 1 84 ? 10.874 -7.077 -33.232 1.00 81.94 84 GLN A CA 1
ATOM 649 C C . GLN A 1 84 ? 11.473 -6.488 -34.517 1.00 81.94 84 GLN A C 1
ATOM 651 O O . GLN A 1 84 ? 11.963 -7.229 -35.365 1.00 81.94 84 GLN A O 1
ATOM 656 N N . VAL A 1 85 ? 11.453 -5.163 -34.652 1.00 80.38 85 VAL A N 1
ATOM 657 C CA . VAL A 1 85 ? 11.941 -4.434 -35.831 1.00 80.38 85 VAL A CA 1
ATOM 658 C C . VAL A 1 85 ? 13.470 -4.427 -35.924 1.00 80.38 85 VAL A C 1
ATOM 660 O O . VAL A 1 85 ? 14.026 -4.475 -37.024 1.00 80.38 85 VAL A O 1
ATOM 663 N N . LEU A 1 86 ? 14.148 -4.348 -34.777 1.00 79.38 86 LEU A N 1
ATOM 664 C CA . LEU A 1 86 ? 15.604 -4.243 -34.677 1.00 79.38 86 LEU A CA 1
ATOM 665 C C . LEU A 1 86 ? 16.289 -5.603 -34.479 1.00 79.38 86 LEU A C 1
ATOM 667 O O . LEU A 1 86 ? 17.516 -5.681 -34.554 1.00 79.38 86 LEU A O 1
ATOM 671 N N . LYS A 1 87 ? 15.536 -6.693 -34.271 1.00 76.31 87 LYS A N 1
ATOM 672 C CA . LYS A 1 87 ? 16.103 -8.045 -34.187 1.00 76.31 87 LYS A CA 1
ATOM 673 C C . LYS A 1 87 ? 16.843 -8.376 -35.486 1.00 76.31 87 LYS A C 1
ATOM 675 O O . LYS A 1 87 ? 16.234 -8.517 -36.540 1.00 76.31 87 LYS A O 1
ATOM 680 N N . GLY A 1 88 ? 18.167 -8.493 -35.397 1.00 67.88 88 GLY A N 1
ATOM 681 C CA . GLY A 1 88 ? 19.038 -8.818 -36.531 1.00 67.88 88 GLY A CA 1
ATOM 682 C C . GLY A 1 88 ? 19.551 -7.620 -37.339 1.00 67.88 88 GLY A C 1
ATOM 683 O O . GLY A 1 88 ? 20.329 -7.828 -38.264 1.00 67.88 88 GLY A O 1
ATOM 684 N N . LYS A 1 89 ? 19.190 -6.375 -36.990 1.00 66.94 89 LYS A N 1
ATOM 685 C CA . LYS A 1 89 ? 19.689 -5.161 -37.661 1.00 66.94 89 LYS A CA 1
ATOM 686 C C . LYS A 1 89 ? 20.567 -4.351 -36.706 1.00 66.94 89 LYS A C 1
ATOM 688 O O . LYS A 1 89 ? 20.070 -3.763 -35.750 1.00 66.94 89 LYS A O 1
ATOM 693 N N . LYS A 1 90 ? 21.880 -4.314 -36.954 1.00 62.78 90 LYS A N 1
ATOM 694 C CA . LYS A 1 90 ? 22.829 -3.475 -36.202 1.00 62.78 90 LYS A CA 1
ATOM 695 C C . LYS A 1 90 ? 22.967 -2.118 -36.901 1.00 62.78 90 LYS A C 1
ATOM 697 O O . LYS A 1 90 ? 23.225 -2.086 -38.097 1.00 62.78 90 LYS A O 1
ATOM 702 N N . GLY A 1 91 ? 22.805 -1.017 -36.164 1.00 66.75 91 GLY A N 1
ATOM 703 C CA . GLY A 1 91 ? 23.105 0.333 -36.667 1.00 66.75 91 GLY A CA 1
ATOM 704 C C . GLY A 1 91 ? 22.002 1.018 -37.484 1.00 66.75 91 GLY A C 1
ATOM 705 O O . GLY A 1 91 ? 22.308 1.841 -38.342 1.00 66.75 91 GLY A O 1
ATOM 706 N N . VAL A 1 92 ? 20.725 0.705 -37.240 1.00 73.06 92 VAL A N 1
ATOM 707 C CA . VAL A 1 92 ? 19.606 1.418 -37.884 1.00 73.06 92 VAL A CA 1
ATOM 708 C C . VAL A 1 92 ? 19.587 2.874 -37.415 1.00 73.06 92 VAL A C 1
ATOM 710 O O . VAL A 1 92 ? 19.579 3.139 -36.212 1.00 73.06 92 VAL A O 1
ATOM 713 N N . LYS A 1 93 ? 19.556 3.827 -38.353 1.00 79.81 93 LYS A N 1
ATOM 714 C CA . LYS A 1 93 ? 19.446 5.252 -38.012 1.00 79.81 93 LYS A CA 1
ATOM 715 C C . LYS A 1 93 ? 18.065 5.532 -37.409 1.00 79.81 93 LYS A C 1
ATOM 717 O O . LYS A 1 93 ? 17.055 5.011 -37.879 1.00 79.81 93 LYS A O 1
ATOM 722 N N . ILE A 1 94 ? 17.999 6.412 -36.410 1.00 77.88 94 ILE A N 1
ATOM 723 C CA . ILE A 1 94 ? 16.758 6.769 -35.688 1.00 77.88 94 ILE A CA 1
ATOM 724 C C . ILE A 1 94 ? 15.572 7.092 -36.632 1.00 77.88 94 ILE A C 1
ATOM 726 O O . ILE A 1 94 ? 14.471 6.589 -36.393 1.00 77.88 94 ILE A O 1
ATOM 730 N N . PRO A 1 95 ? 15.742 7.837 -37.749 1.00 81.12 95 PRO A N 1
ATOM 731 C CA . PRO A 1 95 ? 14.640 8.120 -38.675 1.00 81.12 95 PRO A CA 1
ATOM 732 C C . PRO A 1 95 ? 14.090 6.871 -39.378 1.00 81.12 95 PRO A C 1
ATOM 734 O O . PRO A 1 95 ? 12.902 6.801 -39.692 1.00 81.12 95 PRO A O 1
ATOM 737 N N . GLU A 1 96 ? 14.940 5.877 -39.627 1.00 81.81 96 GLU A N 1
ATOM 738 C CA . GLU A 1 96 ? 14.553 4.609 -40.246 1.00 81.81 96 GLU A CA 1
ATOM 739 C C . GLU A 1 96 ? 13.845 3.704 -39.236 1.00 81.81 96 GLU A C 1
ATOM 741 O O . GLU A 1 96 ? 12.826 3.098 -39.568 1.00 81.81 96 GLU A O 1
ATOM 746 N N . ALA A 1 97 ? 14.305 3.689 -37.981 1.00 80.19 97 ALA A N 1
ATOM 747 C CA . ALA A 1 97 ? 13.639 2.971 -36.896 1.00 80.19 97 ALA A CA 1
ATOM 748 C C . ALA A 1 97 ? 12.197 3.469 -36.694 1.00 80.19 97 ALA A C 1
ATOM 750 O O . ALA A 1 97 ? 11.275 2.663 -36.573 1.00 80.19 97 ALA A O 1
ATOM 751 N N . VAL A 1 98 ? 11.970 4.786 -36.760 1.00 83.25 98 VAL A N 1
ATOM 752 C CA . VAL A 1 98 ? 10.622 5.378 -36.689 1.00 83.25 98 VAL A CA 1
ATOM 753 C C . VAL A 1 98 ? 9.725 4.875 -37.822 1.00 83.25 98 VAL A C 1
ATOM 755 O O . VAL A 1 98 ? 8.591 4.473 -37.563 1.00 83.25 98 VAL A O 1
ATOM 758 N N . LYS A 1 99 ? 10.221 4.849 -39.066 1.00 83.56 99 LYS A N 1
ATOM 759 C CA . LYS A 1 99 ? 9.450 4.356 -40.222 1.00 83.56 99 LYS A CA 1
ATOM 760 C C . LYS A 1 99 ? 9.066 2.890 -40.060 1.00 83.56 99 LYS A C 1
ATOM 762 O O . LYS A 1 99 ? 7.922 2.527 -40.316 1.00 83.56 99 LYS A O 1
ATOM 767 N N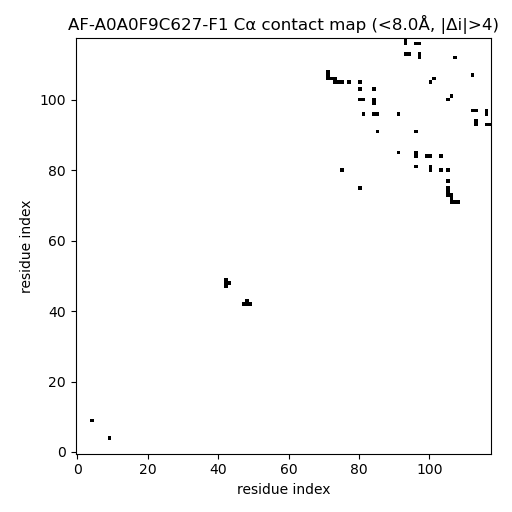 . LEU A 1 100 ? 9.999 2.063 -39.599 1.00 82.88 100 LEU A N 1
ATOM 768 C CA . LEU A 1 100 ? 9.758 0.638 -39.399 1.00 82.88 100 LEU A CA 1
ATOM 769 C C . LEU A 1 100 ? 8.757 0.372 -38.265 1.00 82.88 100 LEU A C 1
ATOM 771 O O . LEU A 1 100 ? 7.901 -0.496 -38.400 1.00 82.88 100 LEU A O 1
ATOM 775 N N . VAL A 1 101 ? 8.813 1.143 -37.177 1.00 85.31 101 VAL A N 1
ATOM 776 C CA . VAL A 1 101 ? 7.868 1.039 -36.053 1.00 85.31 101 VAL A CA 1
ATOM 777 C C . VAL A 1 101 ? 6.455 1.461 -36.464 1.00 85.31 101 VAL A C 1
ATOM 779 O O . VAL A 1 101 ? 5.489 0.775 -36.128 1.00 85.31 101 VAL A O 1
ATOM 782 N N . LEU A 1 102 ? 6.320 2.552 -37.225 1.00 84.56 102 LEU A N 1
ATOM 783 C CA . LEU A 1 102 ? 5.029 2.980 -37.774 1.00 84.56 102 LEU A CA 1
ATOM 784 C C . LEU A 1 102 ? 4.486 1.962 -38.792 1.00 84.56 102 LEU A C 1
ATOM 786 O O . LEU A 1 102 ? 3.307 1.618 -38.745 1.00 84.56 102 LEU A O 1
ATOM 790 N N . GLY A 1 103 ? 5.352 1.422 -39.657 1.00 81.31 103 GLY A N 1
ATOM 791 C CA . GLY A 1 103 ? 5.011 0.370 -40.621 1.00 81.31 103 GLY A CA 1
ATOM 792 C C . GLY A 1 103 ? 4.607 -0.958 -39.969 1.00 81.31 103 GLY A C 1
ATOM 793 O O . GLY A 1 103 ? 3.747 -1.658 -40.490 1.00 81.31 103 GLY A O 1
ATOM 794 N N . ALA A 1 104 ? 5.144 -1.269 -38.785 1.00 82.06 104 ALA A N 1
ATOM 795 C CA . ALA A 1 104 ? 4.740 -2.414 -37.966 1.00 82.06 104 ALA A CA 1
ATOM 796 C C . ALA A 1 104 ? 3.374 -2.223 -37.265 1.00 82.06 104 ALA A C 1
ATOM 798 O O . ALA A 1 104 ? 2.932 -3.092 -36.512 1.00 82.06 104 ALA A O 1
ATOM 799 N N . GLY A 1 105 ? 2.693 -1.093 -37.496 1.00 78.44 105 GLY A N 1
ATOM 800 C CA . GLY A 1 105 ? 1.355 -0.812 -36.973 1.00 78.44 105 GLY A CA 1
ATOM 801 C C . GLY A 1 105 ? 1.338 -0.119 -35.609 1.00 78.44 105 GLY A C 1
ATOM 802 O O . GLY A 1 105 ? 0.286 -0.048 -34.968 1.00 78.44 105 GLY A O 1
ATOM 803 N N . TYR A 1 106 ? 2.477 0.402 -35.142 1.00 83.56 106 TYR A N 1
ATOM 804 C CA . TYR A 1 106 ? 2.516 1.250 -33.954 1.00 83.56 106 TYR A CA 1
ATOM 805 C C . TYR A 1 106 ? 2.037 2.659 -34.310 1.00 83.56 106 TYR A C 1
ATOM 807 O O . TYR A 1 106 ? 2.559 3.291 -35.222 1.00 83.56 106 TYR A O 1
ATOM 815 N N . THR A 1 107 ? 1.062 3.187 -33.574 1.00 82.50 107 THR A N 1
ATOM 816 C CA . THR A 1 107 ? 0.532 4.537 -33.810 1.00 82.50 107 THR A CA 1
ATOM 817 C C . THR A 1 107 ? 0.967 5.482 -32.696 1.00 82.50 107 THR A C 1
ATOM 819 O O . THR A 1 107 ? 0.850 5.169 -31.509 1.00 82.50 107 THR A O 1
ATOM 822 N N . SER A 1 108 ? 1.484 6.656 -33.057 1.00 83.38 108 SER A N 1
ATOM 823 C CA . SER A 1 108 ? 1.824 7.708 -32.099 1.00 83.38 108 SER A CA 1
ATOM 824 C C . SER A 1 108 ? 1.398 9.069 -32.629 1.00 83.38 108 SER A C 1
ATOM 826 O O . SER A 1 108 ? 1.624 9.389 -33.790 1.00 83.38 108 SER A O 1
ATOM 828 N N . THR A 1 109 ? 0.798 9.882 -31.762 1.00 78.94 109 THR A N 1
ATOM 829 C CA . THR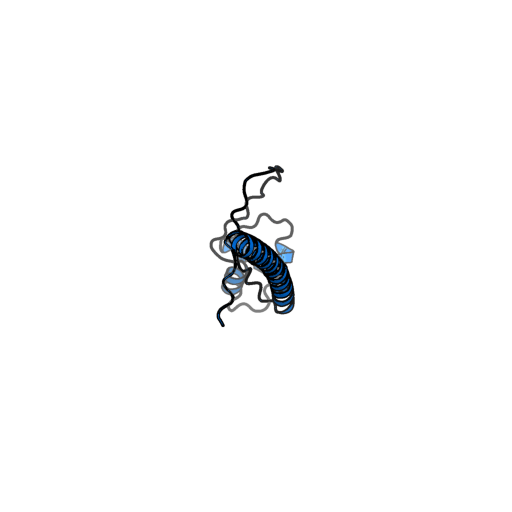 A 1 109 ? 0.395 11.266 -32.062 1.00 78.94 109 THR A CA 1
ATOM 830 C C . THR A 1 109 ? 1.327 12.290 -31.405 1.00 78.94 109 THR A C 1
ATOM 832 O O . THR A 1 109 ? 0.993 13.473 -31.331 1.00 78.94 109 THR A O 1
ATOM 835 N N . SER A 1 110 ? 2.457 11.855 -30.835 1.00 79.12 110 SER A N 1
ATOM 836 C CA . SER A 1 110 ? 3.394 12.744 -30.146 1.00 79.12 110 SER A CA 1
ATOM 837 C C . SER A 1 110 ? 4.316 13.462 -31.134 1.00 79.12 110 SER A C 1
ATOM 839 O O . SER A 1 110 ? 4.945 12.841 -31.984 1.00 79.12 110 SER A O 1
ATOM 841 N N . LYS A 1 111 ? 4.460 14.785 -30.972 1.00 81.19 111 LYS A N 1
ATOM 842 C CA . LYS A 1 111 ? 5.394 15.6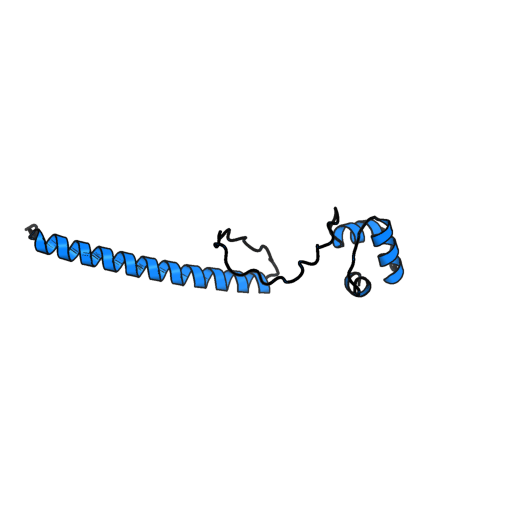03 -31.773 1.00 81.19 111 LYS A CA 1
ATOM 843 C C . LYS A 1 111 ? 6.862 15.209 -31.562 1.00 81.19 111 LYS A C 1
ATOM 845 O O . LYS A 1 111 ? 7.679 15.386 -32.450 1.00 81.19 111 LYS A O 1
ATOM 850 N N . GLN A 1 112 ? 7.171 14.647 -30.394 1.00 83.19 112 GLN A N 1
ATOM 851 C CA . GLN A 1 112 ? 8.511 14.220 -29.982 1.00 83.19 112 GLN A CA 1
ATOM 852 C C . GLN A 1 112 ? 8.726 12.708 -30.148 1.00 83.19 112 GLN A C 1
ATOM 854 O O . GLN A 1 112 ? 9.529 12.113 -29.439 1.00 83.19 112 GLN A O 1
ATOM 859 N N . PHE A 1 113 ? 7.986 12.046 -31.046 1.00 80.69 113 PHE A N 1
ATOM 860 C CA . PHE A 1 113 ? 8.086 10.593 -31.210 1.00 80.69 113 PHE A CA 1
ATOM 861 C C . PHE A 1 113 ? 9.502 10.128 -31.584 1.00 80.69 113 PHE A C 1
ATOM 863 O O . PHE A 1 113 ? 9.953 9.108 -31.078 1.00 80.69 113 PHE A O 1
ATOM 870 N N . GLN A 1 114 ? 10.227 10.911 -32.387 1.00 81.69 114 GLN A N 1
ATOM 871 C CA . GLN A 1 114 ? 11.613 10.614 -32.770 1.00 81.69 114 GLN A CA 1
ATOM 872 C C . GLN A 1 114 ? 12.560 10.579 -31.563 1.00 81.69 114 GLN A C 1
ATOM 874 O O . GLN A 1 114 ? 13.379 9.674 -31.462 1.00 81.69 114 GLN A O 1
ATOM 879 N N . ALA A 1 115 ? 12.399 11.510 -30.618 1.00 79.75 115 ALA A N 1
ATOM 880 C CA . ALA A 1 115 ? 13.217 11.572 -29.407 1.00 79.75 115 ALA A CA 1
ATOM 881 C C . ALA A 1 115 ? 12.944 10.411 -28.435 1.00 79.75 115 ALA A C 1
ATOM 883 O O . ALA A 1 115 ? 13.796 10.082 -27.625 1.00 79.75 115 ALA A O 1
ATOM 884 N N . ILE A 1 116 ? 11.762 9.791 -28.512 1.00 77.00 116 ILE A N 1
ATOM 885 C CA . ILE A 1 116 ? 11.368 8.653 -27.661 1.00 77.00 116 ILE A CA 1
ATOM 886 C C . ILE A 1 116 ? 11.918 7.321 -28.207 1.00 77.00 116 ILE A C 1
ATOM 888 O O . ILE A 1 116 ? 11.956 6.329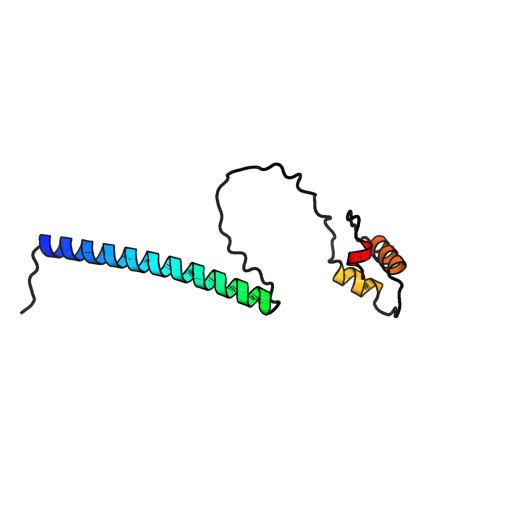 -27.485 1.00 77.00 116 ILE A O 1
ATOM 892 N N . VAL A 1 117 ? 12.294 7.279 -29.488 1.00 77.00 117 VAL A N 1
ATOM 893 C CA . VAL A 1 117 ? 12.811 6.078 -30.166 1.00 77.00 117 VAL A CA 1
ATOM 894 C C . VAL A 1 117 ? 14.341 5.949 -30.047 1.00 77.00 117 VAL A C 1
ATOM 896 O O . VAL A 1 117 ? 14.862 4.871 -30.321 1.00 77.00 117 VAL A O 1
ATOM 899 N N . ASN A 1 118 ? 15.038 7.013 -29.632 1.00 70.19 118 ASN A N 1
ATOM 900 C CA . ASN A 1 118 ? 16.475 7.022 -29.323 1.00 70.19 118 ASN A CA 1
ATOM 901 C C . ASN A 1 118 ? 16.754 6.446 -27.931 1.00 70.19 118 ASN A C 1
ATOM 903 O O . ASN A 1 118 ? 17.690 5.629 -27.817 1.00 70.19 118 ASN A O 1
#

Organism: NCBI:txid412755

Secondary structure (DSSP, 8-state):
------HHHHHHHHHHHHHHHHHHHHHHHHHHHHHHHHHHHHHHHT----------------------------SS-HHHHHHHHHTT-SS--HHHHHHHHHHTT-----TTHHHHH-

Foldseek 3Di:
DPPPDDPVRVVVVVVVVVVVVVVVVVVVVVVVVVVVVVVVVVCVVVVVPPPPPPPDPDDDDDDPPPPPPPFDDDPDDLVVLLCVQCVPPPDDDLVRSVVSSVVSVDDDPDPCVSVVSD